Protein AF-A0A2V1IMP4-F1 (afdb_monomer)

Secondary structure (DSSP, 8-state):
-HHHHHHHHHHHHHHHSTT--HHHHHHHHHHHHHHHHHHHHTT----SS-GGGSSSHHHHHHHHHHHHHHHHHHHHHHHHHHHHHHHHHHHHHS-HHHHHHHHHHTT-

Sequence (108 aa):
MICGALAGECVIAKITVPGIDPEKLNEIIYELAELQYNALSRVNFDFPQSPKAFASAAEYNKARSAYFKAAYRKLKGEFNAHVEAIVKKMNEALPQAQKDANKAALKA

Solvent-accessible surface area (backbone atoms only — not comparable to full-atom values): 6241 Å² total; per-residue (Å²): 116,66,47,61,51,56,38,47,52,39,58,50,42,61,77,72,44,83,85,46,57,58,63,64,40,48,53,49,38,51,52,33,51,49,51,51,52,55,53,60,62,68,70,72,78,82,75,95,70,61,66,85,81,39,100,38,73,66,56,34,52,52,52,50,51,52,49,52,54,50,52,54,50,49,52,51,50,55,53,50,53,51,50,53,53,49,53,49,51,58,59,66,55,48,37,67,70,57,56,51,51,55,57,52,62,76,75,109

Organism: NCBI:txid2094150

pLDDT: mean 94.6, std 4.75, range [63.66, 97.94]

Structure (mmCIF, N/CA/C/O backbone):
data_AF-A0A2V1IMP4-F1
#
_entry.id   AF-A0A2V1IMP4-F1
#
loop_
_atom_site.group_PDB
_atom_site.id
_atom_site.type_symbol
_atom_site.label_atom_id
_atom_site.label_alt_id
_atom_site.label_comp_id
_atom_site.label_asym_id
_atom_site.label_entity_id
_atom_site.label_seq_id
_atom_site.pdbx_PDB_ins_code
_atom_site.Cartn_x
_atom_site.Cartn_y
_atom_site.Cartn_z
_atom_site.occupancy
_atom_site.B_iso_or_equiv
_atom_site.auth_seq_id
_atom_site.auth_comp_id
_atom_site.auth_asym_id
_atom_site.auth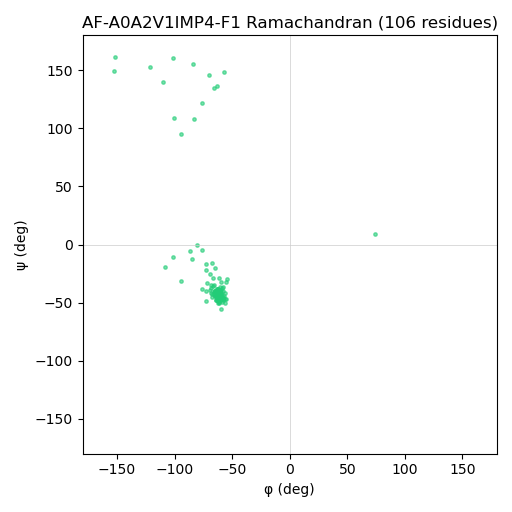_atom_id
_atom_site.pdbx_PDB_model_num
ATOM 1 N N . MET A 1 1 ? 3.412 8.648 1.113 1.00 67.25 1 MET A N 1
ATOM 2 C CA . MET A 1 1 ? 3.278 8.299 2.545 1.00 67.25 1 MET A CA 1
ATOM 3 C C . MET A 1 1 ? 1.959 7.554 2.818 1.00 67.25 1 MET A C 1
ATOM 5 O O . MET A 1 1 ? 1.282 7.856 3.786 1.00 67.25 1 MET A O 1
ATOM 9 N N . ILE A 1 2 ? 1.568 6.584 1.973 1.00 91.38 2 ILE A N 1
ATOM 10 C CA . ILE A 1 2 ? 0.247 5.923 2.087 1.00 91.38 2 ILE A CA 1
ATOM 11 C C . ILE A 1 2 ? 0.214 4.971 3.291 1.00 91.38 2 ILE A C 1
ATOM 13 O O . ILE A 1 2 ? -0.686 5.079 4.115 1.00 91.38 2 ILE A O 1
ATOM 17 N N . CYS A 1 3 ? 1.225 4.106 3.444 1.00 95.38 3 CYS A N 1
ATOM 18 C CA . CYS A 1 3 ? 1.265 3.146 4.552 1.00 95.38 3 CYS A CA 1
ATOM 19 C C . CYS A 1 3 ? 1.266 3.826 5.927 1.00 95.38 3 CYS A C 1
ATOM 21 O O . CYS A 1 3 ? 0.513 3.429 6.807 1.00 95.38 3 CYS A O 1
ATOM 23 N N . GLY A 1 4 ? 2.059 4.892 6.090 1.00 95.44 4 GLY A N 1
ATOM 24 C CA . GLY A 1 4 ? 2.104 5.661 7.336 1.00 95.44 4 GLY A CA 1
ATOM 25 C C . GLY A 1 4 ? 0.773 6.331 7.690 1.00 95.44 4 GLY A C 1
ATOM 26 O O . GLY A 1 4 ? 0.388 6.320 8.853 1.00 95.44 4 GLY A O 1
ATOM 27 N N . ALA A 1 5 ? 0.040 6.856 6.700 1.00 96.62 5 ALA A N 1
ATOM 28 C CA . ALA A 1 5 ? -1.287 7.422 6.937 1.00 96.62 5 ALA A CA 1
ATOM 29 C C . ALA A 1 5 ? -2.278 6.349 7.420 1.00 96.62 5 ALA A C 1
ATOM 31 O O . ALA A 1 5 ? -2.922 6.535 8.445 1.00 96.62 5 ALA A O 1
ATOM 32 N N . LEU A 1 6 ? -2.332 5.194 6.747 1.00 97.19 6 LEU A N 1
ATOM 33 C CA . LEU A 1 6 ? -3.212 4.084 7.140 1.00 97.19 6 LEU A CA 1
ATOM 34 C C . LEU A 1 6 ? -2.868 3.521 8.527 1.00 97.19 6 LEU A C 1
ATOM 36 O O . LEU A 1 6 ? -3.766 3.202 9.303 1.00 97.19 6 LEU A O 1
ATOM 40 N N . ALA A 1 7 ? -1.579 3.440 8.864 1.00 97.31 7 ALA A N 1
ATOM 41 C CA . ALA A 1 7 ? -1.144 3.022 10.193 1.00 97.31 7 ALA A CA 1
ATOM 42 C C . ALA A 1 7 ? -1.581 4.039 11.259 1.00 97.31 7 ALA A C 1
ATOM 44 O O . ALA A 1 7 ? -2.042 3.647 12.328 1.00 97.31 7 ALA A O 1
ATOM 45 N N . GLY A 1 8 ? -1.500 5.338 10.949 1.00 96.81 8 GLY A N 1
ATOM 46 C CA . GLY A 1 8 ? -2.026 6.409 11.796 1.00 96.81 8 GLY A CA 1
ATOM 47 C C . GLY A 1 8 ? -3.525 6.265 12.063 1.00 96.81 8 GLY A C 1
ATOM 48 O O . GLY A 1 8 ? -3.939 6.315 13.218 1.00 96.81 8 GLY A O 1
ATOM 49 N N . GLU A 1 9 ? -4.324 5.993 11.028 1.00 96.56 9 GLU A N 1
ATOM 50 C CA . GLU A 1 9 ? -5.765 5.736 11.181 1.00 96.56 9 GLU A CA 1
ATOM 51 C C . GLU A 1 9 ? -6.046 4.521 12.076 1.00 96.56 9 GLU A C 1
ATOM 53 O O . GLU A 1 9 ? -6.942 4.565 12.918 1.00 96.56 9 GLU A O 1
ATOM 58 N N . CYS A 1 10 ? -5.244 3.455 11.969 1.00 97.38 10 CYS A N 1
ATOM 59 C CA . CYS A 1 10 ? -5.345 2.309 12.877 1.00 97.38 10 CYS A CA 1
ATOM 60 C C . CYS A 1 10 ? -5.063 2.723 14.329 1.00 97.38 10 CYS A C 1
ATOM 62 O O . CYS A 1 10 ? -5.814 2.359 15.231 1.00 97.38 10 CYS A O 1
ATOM 64 N N . VAL A 1 11 ? -4.015 3.517 14.571 1.00 97.31 11 VAL A N 1
ATOM 65 C CA . VAL A 1 11 ? -3.688 4.021 15.916 1.00 97.31 11 VAL A CA 1
ATOM 66 C C . VAL A 1 11 ? -4.819 4.878 16.482 1.00 97.31 11 VAL A C 1
ATOM 68 O O . VAL A 1 11 ? -5.182 4.703 17.643 1.00 97.31 11 VAL A O 1
ATOM 71 N N . ILE A 1 12 ? -5.407 5.763 15.675 1.00 97.12 12 ILE A N 1
ATOM 72 C CA . ILE A 1 12 ? -6.546 6.586 16.095 1.00 97.12 12 ILE A CA 1
ATOM 73 C C . ILE A 1 12 ? -7.740 5.691 16.436 1.00 97.12 12 ILE A C 1
ATOM 75 O O . ILE A 1 12 ? -8.300 5.820 17.524 1.00 97.12 12 ILE A O 1
ATOM 79 N N . ALA A 1 13 ? -8.090 4.742 15.563 1.00 96.38 13 ALA A N 1
ATOM 80 C CA . ALA A 1 13 ? -9.232 3.855 15.762 1.00 96.38 13 ALA A CA 1
ATOM 81 C C . ALA A 1 13 ? -9.124 3.027 17.052 1.00 96.38 13 ALA A C 1
ATOM 83 O O . ALA A 1 13 ? -10.121 2.881 17.757 1.00 96.38 13 ALA A O 1
ATOM 84 N N . LYS A 1 14 ? -7.918 2.562 17.420 1.00 96.19 14 LYS A N 1
ATOM 85 C CA . LYS A 1 14 ? -7.667 1.864 18.699 1.00 96.19 14 LYS A CA 1
ATOM 86 C C . LYS A 1 14 ? -8.091 2.674 19.926 1.00 96.19 14 LYS A C 1
ATOM 88 O O . LYS A 1 14 ? -8.446 2.090 20.943 1.00 96.19 14 LYS A O 1
ATOM 93 N N . ILE A 1 15 ? -7.990 4.000 19.852 1.00 96.12 15 ILE A N 1
ATOM 94 C CA . ILE A 1 15 ? -8.237 4.905 20.980 1.00 96.12 15 ILE A CA 1
ATOM 95 C C . ILE A 1 15 ? -9.687 5.402 20.966 1.00 96.12 15 ILE A C 1
ATOM 97 O O . ILE A 1 15 ? -10.257 5.668 22.022 1.00 96.12 15 ILE A O 1
ATOM 101 N N . THR A 1 16 ? -10.285 5.543 19.781 1.00 95.56 16 THR A N 1
ATOM 102 C CA . THR A 1 16 ? -11.556 6.258 19.610 1.00 95.56 16 THR A CA 1
ATOM 103 C C . THR A 1 16 ? -12.758 5.368 19.311 1.00 95.56 16 THR A C 1
ATOM 105 O O . THR A 1 16 ? -13.878 5.828 19.517 1.00 95.56 16 THR A O 1
ATOM 108 N N . VAL A 1 17 ? -12.572 4.124 18.851 1.00 95.31 17 VAL A N 1
ATOM 109 C CA . VAL A 1 17 ? -13.676 3.218 18.482 1.00 95.31 17 VAL A CA 1
ATOM 110 C C . VAL A 1 17 ? -13.932 2.204 19.604 1.00 95.31 17 VAL A C 1
ATOM 112 O O . VAL A 1 17 ? -13.138 1.280 19.790 1.00 95.31 17 VAL A O 1
ATOM 115 N N . PRO A 1 18 ? -15.047 2.309 20.352 1.00 94.06 18 PRO A N 1
ATOM 116 C CA . PRO A 1 18 ? -15.345 1.375 21.432 1.00 94.06 18 PRO A CA 1
ATOM 117 C C . PRO A 1 18 ? -15.548 -0.056 20.927 1.00 94.06 18 PRO A C 1
ATOM 119 O O . PRO A 1 18 ? -16.255 -0.288 19.947 1.00 94.06 18 PRO A O 1
ATOM 122 N N . GLY A 1 19 ? -14.962 -1.028 21.630 1.00 93.88 19 GLY A N 1
ATOM 123 C CA . GLY A 1 19 ? -15.109 -2.453 21.316 1.00 93.88 19 GLY A CA 1
ATOM 124 C C . GLY A 1 19 ? -14.328 -2.926 20.088 1.00 93.88 19 GLY A C 1
ATOM 125 O O . GLY A 1 19 ? -14.531 -4.059 19.653 1.00 93.88 19 GLY A O 1
ATOM 126 N N . ILE A 1 20 ? -13.458 -2.086 19.518 1.00 95.88 20 ILE A N 1
ATOM 127 C CA . ILE A 1 20 ? -12.521 -2.513 18.478 1.00 95.88 20 ILE A CA 1
ATOM 128 C C . ILE A 1 20 ? -11.447 -3.427 19.068 1.00 95.88 20 ILE A C 1
ATOM 130 O O . ILE A 1 20 ? -11.035 -3.252 20.213 1.00 95.88 20 ILE A O 1
ATOM 134 N N . ASP A 1 21 ? -10.992 -4.396 18.279 1.00 95.88 21 ASP A N 1
ATOM 135 C CA . ASP A 1 21 ? -9.910 -5.298 18.665 1.00 95.88 21 ASP A CA 1
ATOM 136 C C . ASP A 1 21 ? -8.550 -4.630 18.381 1.00 95.88 21 ASP A C 1
ATOM 138 O O . ASP A 1 21 ? -8.180 -4.467 17.210 1.00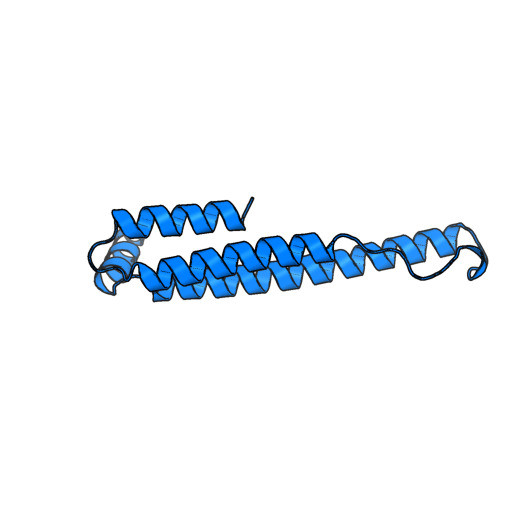 95.88 21 ASP A O 1
ATOM 142 N N . PRO A 1 22 ? -7.802 -4.203 19.416 1.00 95.00 22 PRO A N 1
ATOM 143 C CA . PRO A 1 22 ? -6.556 -3.476 19.221 1.00 95.00 22 PRO A CA 1
ATOM 144 C C . PRO A 1 22 ? -5.439 -4.344 18.637 1.00 95.00 22 PRO A C 1
ATOM 146 O O . PRO A 1 22 ? -4.551 -3.792 17.985 1.00 95.00 22 PRO A O 1
ATOM 149 N N . GLU A 1 23 ? -5.476 -5.666 18.832 1.00 96.12 23 GLU A N 1
ATOM 150 C CA . GLU A 1 23 ? -4.437 -6.565 18.324 1.00 96.12 23 GLU A CA 1
ATOM 151 C C . GLU A 1 23 ? -4.586 -6.794 16.822 1.00 96.12 23 GLU A C 1
ATOM 153 O O . GLU A 1 23 ? -3.601 -6.700 16.093 1.00 96.12 23 GLU A O 1
ATOM 158 N N . LYS A 1 24 ? -5.818 -6.915 16.315 1.00 96.12 24 LYS A N 1
ATOM 159 C CA . LYS A 1 24 ? -6.060 -6.928 14.858 1.00 96.12 24 LYS A CA 1
ATOM 160 C C . LYS A 1 24 ? -5.550 -5.666 14.169 1.00 96.12 24 LYS A C 1
ATOM 162 O O . LYS A 1 24 ? -5.040 -5.721 13.053 1.00 96.12 24 LYS A O 1
ATOM 167 N N . LEU A 1 25 ? -5.673 -4.512 14.824 1.00 97.50 25 LEU A N 1
ATOM 168 C CA . LEU A 1 25 ? -5.122 -3.267 14.292 1.00 97.50 25 LEU A CA 1
ATOM 169 C C . LEU A 1 25 ? -3.587 -3.228 14.371 1.00 97.50 25 LEU A C 1
ATOM 171 O O . LEU A 1 25 ? -2.965 -2.674 13.467 1.00 97.50 25 LEU A O 1
ATOM 175 N N . ASN A 1 26 ? -2.963 -3.835 15.388 1.00 97.44 26 ASN A N 1
ATOM 176 C CA . ASN A 1 26 ? -1.503 -3.992 15.443 1.00 97.44 26 ASN A CA 1
ATOM 177 C C . ASN A 1 26 ? -0.988 -4.855 14.285 1.00 97.44 26 ASN A C 1
ATOM 179 O O . ASN A 1 26 ? -0.034 -4.463 13.615 1.00 97.44 26 ASN A O 1
ATOM 183 N N . GLU A 1 27 ? -1.644 -5.983 14.011 1.00 97.69 27 GLU A N 1
ATOM 184 C CA . GLU A 1 27 ? -1.322 -6.852 12.873 1.00 97.69 27 GLU A CA 1
ATOM 185 C C . GLU A 1 27 ? -1.372 -6.075 11.552 1.00 97.69 27 GLU A C 1
ATOM 187 O O . GLU A 1 27 ? -0.417 -6.102 10.775 1.00 97.69 27 GLU A O 1
ATOM 192 N N . ILE A 1 28 ? -2.427 -5.282 11.342 1.00 97.94 28 ILE A N 1
ATOM 193 C CA . ILE A 1 28 ? -2.554 -4.419 10.161 1.00 97.94 28 ILE A CA 1
ATOM 194 C C . ILE A 1 28 ? -1.415 -3.387 10.078 1.00 97.94 28 ILE A C 1
ATOM 196 O O . ILE A 1 28 ? -0.883 -3.140 8.994 1.00 97.94 28 ILE A O 1
ATOM 200 N N . ILE A 1 29 ? -1.008 -2.785 11.200 1.00 97.88 29 ILE A N 1
ATOM 201 C CA . ILE A 1 29 ? 0.123 -1.843 11.236 1.00 97.88 29 ILE A CA 1
ATOM 202 C C . ILE A 1 29 ? 1.429 -2.539 10.822 1.00 97.88 29 ILE A C 1
ATOM 204 O O . ILE A 1 29 ? 2.212 -1.959 10.064 1.00 97.88 29 ILE A O 1
ATOM 208 N N . TYR A 1 30 ? 1.659 -3.779 11.262 1.00 97.69 30 TYR A N 1
ATOM 209 C CA . TYR A 1 30 ? 2.823 -4.559 10.838 1.00 97.69 30 TYR A CA 1
ATOM 210 C C . TYR A 1 30 ? 2.782 -4.894 9.345 1.00 97.69 30 TYR A C 1
ATOM 212 O O . TYR A 1 30 ? 3.788 -4.706 8.661 1.00 97.69 30 TYR A O 1
ATOM 220 N N . GLU A 1 31 ? 1.623 -5.285 8.811 1.00 97.31 31 GLU A N 1
ATOM 221 C CA . GLU A 1 31 ? 1.451 -5.517 7.371 1.00 97.31 31 GLU A CA 1
ATOM 222 C C . GLU A 1 31 ? 1.742 -4.255 6.543 1.00 97.31 31 GLU A C 1
ATOM 224 O O . GLU A 1 31 ? 2.381 -4.319 5.491 1.00 97.31 31 GLU A O 1
ATOM 229 N N . LEU A 1 32 ? 1.321 -3.079 7.019 1.00 97.44 32 LEU A N 1
ATOM 230 C CA . LEU A 1 32 ? 1.613 -1.798 6.370 1.00 97.44 32 LEU A CA 1
ATOM 231 C C . LEU A 1 32 ? 3.113 -1.473 6.376 1.00 97.44 32 LEU A C 1
ATOM 233 O O . LEU A 1 32 ? 3.637 -0.970 5.373 1.00 97.44 32 LEU A O 1
ATOM 237 N N . ALA A 1 33 ? 3.802 -1.760 7.484 1.00 96.56 33 ALA A N 1
ATOM 238 C CA . ALA A 1 33 ? 5.247 -1.590 7.598 1.00 96.56 33 ALA A CA 1
ATOM 239 C C . ALA A 1 33 ? 6.000 -2.542 6.655 1.00 96.56 33 ALA A C 1
ATOM 241 O O . ALA A 1 33 ? 6.899 -2.107 5.930 1.00 96.56 33 ALA A O 1
ATOM 242 N N . GLU A 1 34 ? 5.591 -3.810 6.600 1.00 96.25 34 GLU A N 1
ATOM 243 C CA . GLU A 1 34 ? 6.138 -4.803 5.677 1.00 96.25 34 GLU A CA 1
ATOM 244 C C . GLU A 1 34 ? 5.903 -4.403 4.214 1.00 96.25 34 GLU A C 1
ATOM 246 O O . GLU A 1 34 ? 6.836 -4.428 3.407 1.00 96.25 34 GLU A O 1
ATOM 251 N N . LEU A 1 35 ? 4.689 -3.968 3.859 1.00 95.56 35 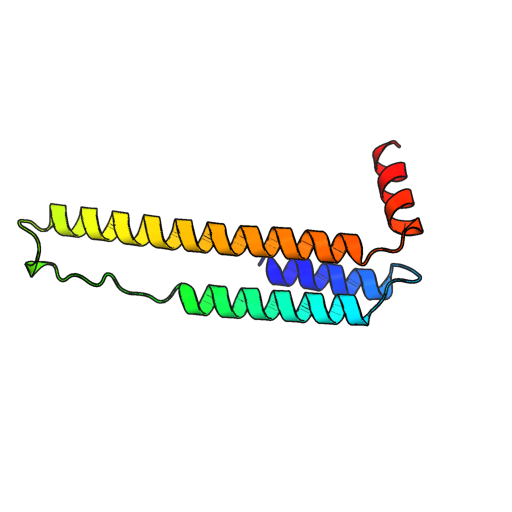LEU A N 1
ATOM 252 C CA . LEU A 1 35 ? 4.371 -3.481 2.517 1.00 95.56 35 LEU A CA 1
ATOM 253 C C . LEU A 1 35 ? 5.283 -2.315 2.118 1.00 95.56 35 LEU A C 1
ATOM 255 O O . LEU A 1 35 ? 5.802 -2.290 1.000 1.00 95.56 35 LEU A O 1
ATOM 259 N N . GLN A 1 36 ? 5.503 -1.359 3.024 1.00 94.31 36 GLN A N 1
ATOM 260 C CA . GLN A 1 36 ? 6.395 -0.231 2.769 1.00 94.31 36 GLN A CA 1
ATOM 261 C C . GLN A 1 36 ? 7.843 -0.690 2.566 1.00 94.31 36 GLN A C 1
ATOM 263 O O . GLN A 1 36 ? 8.485 -0.271 1.601 1.00 94.31 36 GLN A O 1
ATOM 268 N N . TYR A 1 37 ? 8.350 -1.556 3.444 1.00 94.50 37 TYR A N 1
ATOM 269 C CA . TYR A 1 37 ? 9.704 -2.097 3.349 1.00 94.50 37 TYR A CA 1
ATOM 270 C C . TYR A 1 37 ? 9.922 -2.854 2.030 1.00 94.50 37 TYR A C 1
ATOM 272 O O . TYR A 1 37 ? 10.875 -2.583 1.297 1.00 94.50 37 TYR A O 1
ATOM 280 N N . ASN A 1 38 ? 8.989 -3.738 1.672 1.00 92.19 38 ASN A N 1
ATOM 281 C CA . ASN A 1 38 ? 9.050 -4.538 0.452 1.00 92.19 38 ASN A CA 1
ATOM 282 C C . ASN A 1 38 ? 8.889 -3.703 -0.825 1.00 92.19 38 ASN A C 1
ATOM 284 O O . ASN A 1 38 ? 9.512 -4.000 -1.843 1.00 92.19 38 ASN A O 1
ATOM 288 N N . ALA A 1 39 ? 8.076 -2.646 -0.804 1.00 92.31 39 ALA A N 1
ATOM 289 C CA . ALA A 1 39 ? 7.976 -1.738 -1.942 1.00 92.31 39 ALA A CA 1
ATOM 290 C C . ALA A 1 39 ? 9.293 -0.978 -2.165 1.00 92.31 39 ALA A C 1
ATOM 292 O O . ALA A 1 39 ? 9.733 -0.835 -3.306 1.00 92.31 39 ALA A O 1
ATOM 293 N N . LEU A 1 40 ? 9.947 -0.537 -1.083 1.00 90.75 40 LEU A N 1
ATOM 294 C CA . LEU A 1 40 ? 11.238 0.153 -1.140 1.00 90.75 40 LEU A CA 1
ATOM 295 C C . LEU A 1 40 ? 12.380 -0.767 -1.591 1.00 90.75 40 LEU A C 1
ATOM 297 O O . LEU A 1 40 ? 13.240 -0.337 -2.355 1.00 90.75 40 LEU A O 1
ATOM 301 N N . SER A 1 41 ? 12.387 -2.039 -1.189 1.00 89.44 41 SER A N 1
ATOM 302 C CA . SER A 1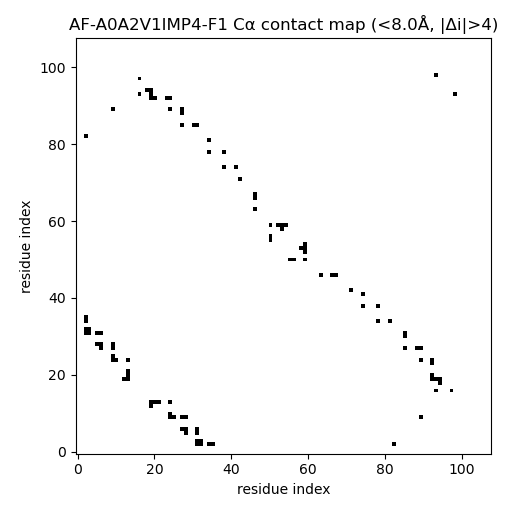 41 ? 13.411 -2.983 -1.659 1.00 89.44 41 SER A CA 1
ATOM 303 C C . SER A 1 41 ? 13.291 -3.279 -3.160 1.00 89.44 41 SER A C 1
ATOM 305 O O . SER A 1 41 ? 14.294 -3.513 -3.829 1.00 89.44 41 SER A O 1
ATOM 307 N N . ARG A 1 42 ? 12.077 -3.195 -3.721 1.00 88.62 42 ARG A N 1
ATOM 308 C CA . ARG A 1 42 ? 11.779 -3.492 -5.133 1.00 88.62 42 ARG A CA 1
ATOM 309 C C . ARG A 1 42 ? 11.964 -2.322 -6.098 1.00 88.62 42 ARG A C 1
ATOM 311 O O . ARG A 1 42 ? 11.824 -2.533 -7.300 1.00 88.62 42 ARG A O 1
ATOM 318 N N . VAL A 1 43 ? 12.259 -1.106 -5.630 1.00 88.69 43 VAL A N 1
ATOM 319 C CA . VAL A 1 43 ? 12.545 0.033 -6.533 1.00 88.69 43 VAL A CA 1
ATOM 320 C C . VAL A 1 43 ? 14.002 0.101 -6.989 1.00 88.69 43 VAL A C 1
ATOM 322 O O . VAL A 1 43 ? 14.298 0.854 -7.915 1.00 88.69 43 VAL A O 1
ATOM 325 N N . ASN A 1 44 ? 14.899 -0.670 -6.371 1.00 85.44 44 ASN A N 1
ATOM 326 C CA . ASN A 1 44 ? 16.313 -0.699 -6.728 1.00 85.44 44 ASN A CA 1
ATOM 327 C C . ASN A 1 44 ? 16.592 -1.837 -7.722 1.00 85.44 44 ASN A C 1
ATOM 329 O O . ASN A 1 44 ? 16.747 -2.990 -7.321 1.00 85.44 44 ASN A O 1
ATOM 333 N N . PHE A 1 45 ? 16.595 -1.533 -9.020 1.00 86.00 45 PHE A N 1
ATOM 334 C CA . PHE A 1 45 ? 16.876 -2.514 -10.069 1.00 86.00 45 PHE A CA 1
ATOM 335 C C . PHE A 1 45 ? 17.459 -1.861 -11.322 1.00 86.00 45 PHE A C 1
ATOM 337 O O . PHE A 1 45 ? 17.111 -0.734 -11.679 1.00 86.00 45 PHE A O 1
ATOM 344 N N . ASP A 1 46 ? 18.297 -2.619 -12.024 1.00 92.38 46 ASP A N 1
ATOM 345 C CA . ASP A 1 46 ? 18.946 -2.195 -13.259 1.00 92.38 46 ASP A CA 1
ATOM 346 C C . ASP A 1 46 ? 18.269 -2.776 -14.503 1.00 92.38 46 ASP A C 1
ATOM 348 O O . ASP A 1 46 ? 17.538 -3.772 -14.462 1.00 92.38 46 ASP A O 1
ATOM 352 N N . PHE A 1 47 ? 18.524 -2.135 -15.644 1.00 94.94 47 PHE A N 1
ATOM 353 C CA . PHE A 1 47 ? 18.171 -2.697 -16.942 1.00 94.94 47 PHE A CA 1
ATOM 354 C C . PHE A 1 47 ? 19.189 -3.793 -17.302 1.00 94.94 47 PHE A C 1
ATOM 356 O O . PHE A 1 47 ? 20.378 -3.489 -17.388 1.00 94.94 47 PHE A O 1
ATOM 363 N N . PRO A 1 48 ? 18.768 -5.051 -17.534 1.00 94.50 48 PRO A N 1
ATOM 364 C CA . PRO A 1 48 ? 19.692 -6.188 -17.601 1.00 94.50 48 PRO A CA 1
ATOM 365 C C . PRO A 1 48 ? 20.497 -6.283 -18.907 1.00 94.50 48 PRO A C 1
ATOM 367 O O . PRO A 1 48 ? 21.330 -7.176 -19.043 1.00 94.50 48 PRO A O 1
ATOM 370 N N . GLN A 1 49 ? 20.247 -5.414 -19.892 1.00 94.88 49 GLN A N 1
ATOM 371 C CA . GLN A 1 49 ? 20.904 -5.464 -21.200 1.00 94.88 49 GLN A CA 1
ATOM 372 C C . GLN A 1 49 ? 21.869 -4.292 -21.384 1.00 94.88 49 GLN A C 1
ATOM 374 O O . GLN A 1 49 ? 21.565 -3.154 -21.031 1.00 94.88 49 GLN A O 1
ATOM 379 N N . SER A 1 50 ? 23.028 -4.567 -21.986 1.00 95.06 50 SER A N 1
ATOM 380 C CA . SER A 1 50 ? 24.021 -3.536 -22.303 1.00 95.06 50 SER A CA 1
ATOM 381 C C . SER A 1 50 ? 23.707 -2.827 -23.632 1.00 95.06 50 SER A C 1
ATOM 383 O O . SER A 1 50 ? 23.111 -3.444 -24.518 1.00 95.06 50 SER A O 1
ATOM 385 N N . PRO A 1 51 ? 24.172 -1.578 -23.845 1.00 95.44 51 PRO A N 1
ATOM 386 C CA . PRO A 1 51 ? 24.006 -0.870 -25.120 1.00 95.44 51 PRO A CA 1
ATOM 387 C C . PRO A 1 51 ? 24.536 -1.630 -26.342 1.00 95.44 51 PRO A C 1
ATOM 389 O O . PRO A 1 51 ? 23.996 -1.488 -27.432 1.00 95.44 51 PRO A O 1
ATOM 392 N N . LYS A 1 52 ? 25.566 -2.469 -26.159 1.00 95.69 52 LYS A N 1
ATOM 393 C CA . LYS A 1 52 ? 26.186 -3.263 -27.232 1.00 95.69 52 LYS A CA 1
ATOM 394 C C . LYS A 1 52 ? 25.264 -4.347 -27.801 1.00 95.69 52 LYS A C 1
ATOM 396 O O . LYS A 1 52 ? 25.557 -4.880 -28.862 1.00 95.69 52 LYS A O 1
ATOM 401 N N . ALA A 1 53 ? 24.179 -4.684 -27.103 1.00 95.88 53 ALA A N 1
ATOM 402 C CA . ALA A 1 53 ? 23.195 -5.664 -27.560 1.00 95.88 53 ALA A CA 1
ATOM 403 C C . ALA A 1 53 ? 22.182 -5.092 -28.575 1.00 95.88 53 ALA A C 1
ATOM 405 O O . ALA A 1 53 ? 21.297 -5.819 -29.015 1.00 95.88 53 ALA A O 1
ATOM 406 N N . PHE A 1 54 ? 22.282 -3.806 -28.928 1.00 97.00 54 PHE A N 1
ATOM 407 C CA . PHE A 1 54 ? 21.320 -3.099 -29.776 1.00 97.00 54 PHE A CA 1
ATOM 408 C C . PHE A 1 54 ? 21.989 -2.526 -31.023 1.00 97.00 54 PHE A C 1
ATOM 410 O O . PHE A 1 54 ? 23.168 -2.175 -30.993 1.00 97.00 54 PHE A O 1
ATOM 417 N N . ALA A 1 55 ? 21.222 -2.371 -32.108 1.00 95.62 55 ALA A N 1
ATOM 418 C CA . ALA A 1 55 ? 21.750 -1.840 -33.364 1.00 95.62 55 ALA A CA 1
ATOM 419 C C . ALA A 1 55 ? 22.036 -0.331 -33.291 1.00 95.62 55 ALA A C 1
ATOM 421 O O . ALA A 1 55 ? 22.833 0.196 -34.065 1.00 95.62 55 ALA A O 1
ATOM 422 N N . SER A 1 56 ? 21.399 0.383 -32.35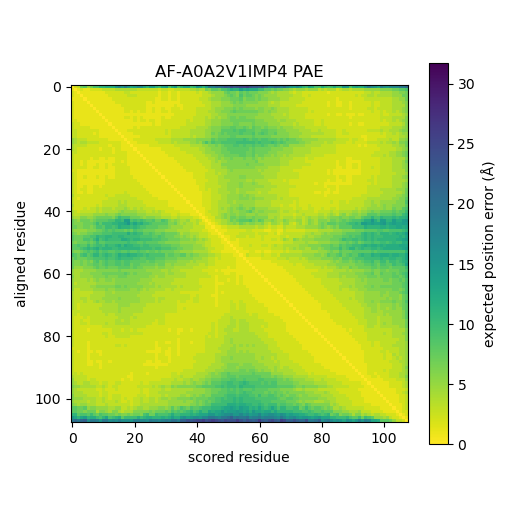7 1.00 97.69 56 SER A N 1
ATOM 423 C CA . SER A 1 56 ? 21.638 1.808 -32.129 1.00 97.69 56 SER A CA 1
ATOM 424 C C . SER A 1 56 ? 21.378 2.231 -30.683 1.00 97.69 56 SER A C 1
ATOM 426 O O . SER A 1 56 ? 20.629 1.594 -29.936 1.00 97.69 56 SER A O 1
ATOM 428 N N . ALA A 1 57 ? 21.931 3.386 -30.303 1.00 96.56 57 ALA A N 1
ATOM 429 C CA . ALA A 1 57 ? 21.639 4.016 -29.016 1.00 96.56 57 ALA A CA 1
ATOM 430 C C . ALA A 1 57 ? 20.143 4.355 -28.851 1.00 96.56 57 ALA A C 1
ATOM 432 O O . ALA A 1 57 ? 19.613 4.293 -27.741 1.00 96.56 57 ALA A O 1
ATOM 433 N N . ALA A 1 58 ? 19.449 4.689 -29.945 1.00 97.62 58 ALA A N 1
ATOM 434 C CA . ALA A 1 58 ? 18.019 4.986 -29.922 1.00 97.62 58 ALA A CA 1
ATOM 435 C C . ALA A 1 58 ? 17.187 3.751 -29.537 1.00 97.62 58 ALA A C 1
ATOM 437 O O . ALA A 1 58 ? 16.298 3.845 -28.688 1.00 97.62 58 ALA A O 1
ATOM 438 N N . GLU A 1 59 ? 17.508 2.587 -30.106 1.00 97.62 59 GLU A N 1
ATOM 439 C CA . GLU A 1 59 ? 16.848 1.322 -29.766 1.00 97.62 59 GLU A CA 1
ATOM 440 C C . GLU A 1 59 ? 17.103 0.912 -28.316 1.00 97.62 59 GLU A C 1
ATOM 442 O O . GLU A 1 59 ? 16.153 0.581 -27.603 1.00 97.62 59 GLU A O 1
ATOM 447 N N . TYR A 1 60 ? 18.353 1.020 -27.854 1.00 97.81 60 TYR A N 1
ATOM 448 C CA . TYR A 1 60 ? 18.711 0.776 -26.456 1.00 97.81 60 TYR A CA 1
ATOM 449 C C . TYR A 1 60 ? 17.896 1.658 -25.500 1.00 97.81 60 TYR A C 1
ATOM 451 O O . TYR A 1 60 ? 17.268 1.161 -24.562 1.00 97.81 60 TYR A O 1
ATOM 459 N N . ASN A 1 61 ? 17.843 2.969 -25.757 1.00 97.50 61 ASN A N 1
ATOM 460 C CA . ASN A 1 61 ? 17.110 3.911 -24.911 1.00 97.50 61 ASN A CA 1
ATOM 461 C C . ASN A 1 61 ? 15.602 3.626 -24.899 1.00 97.50 61 ASN A C 1
ATO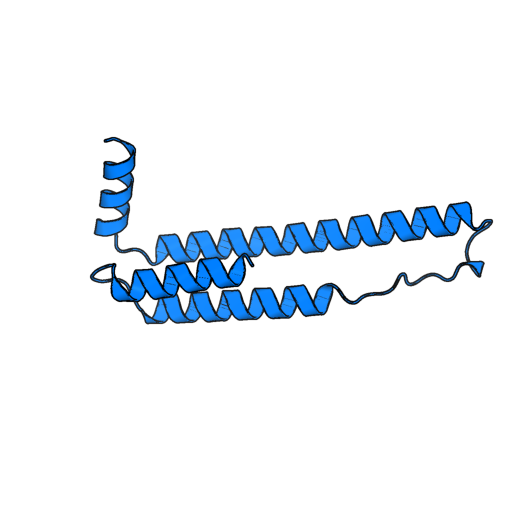M 463 O O . ASN A 1 61 ? 14.967 3.703 -23.841 1.00 97.50 61 ASN A O 1
ATOM 467 N N . LYS A 1 62 ? 15.029 3.248 -26.049 1.00 97.75 62 LYS A N 1
ATOM 468 C CA . LYS A 1 62 ? 13.620 2.848 -26.162 1.00 97.75 62 LYS A CA 1
ATOM 469 C C . LYS A 1 62 ? 13.329 1.592 -25.339 1.00 97.75 62 LYS A C 1
ATOM 471 O O . LYS A 1 62 ? 12.365 1.587 -24.572 1.00 97.75 62 LYS A O 1
ATOM 476 N N . ALA A 1 63 ? 14.163 0.558 -25.455 1.00 97.56 63 ALA A N 1
ATOM 477 C CA . ALA A 1 63 ? 14.016 -0.685 -24.701 1.00 97.56 63 ALA A CA 1
ATOM 478 C C . ALA A 1 63 ? 14.164 -0.459 -23.189 1.00 97.56 63 ALA A C 1
ATOM 480 O O . ALA A 1 63 ? 13.307 -0.881 -22.412 1.00 97.56 63 ALA A O 1
ATOM 481 N N . ARG A 1 64 ? 15.188 0.298 -22.778 1.00 96.88 64 ARG A N 1
ATOM 482 C CA . ARG A 1 64 ? 15.422 0.679 -21.381 1.00 96.88 64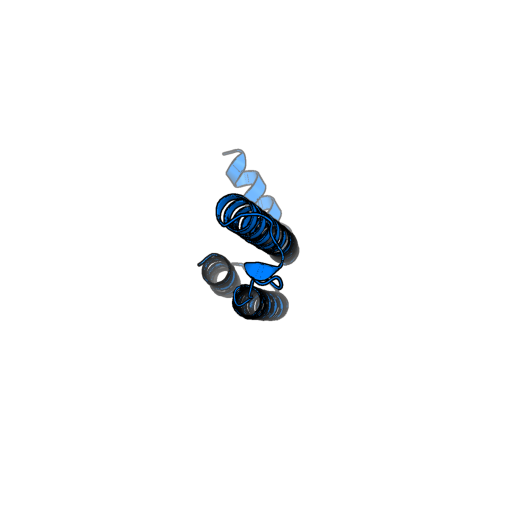 ARG A CA 1
ATOM 483 C C . ARG A 1 64 ? 14.227 1.435 -20.792 1.00 96.88 64 ARG A C 1
ATOM 485 O O . ARG A 1 64 ? 13.758 1.102 -19.707 1.00 96.88 64 ARG A O 1
ATOM 492 N N . SER A 1 65 ? 13.700 2.431 -21.508 1.00 96.94 65 SER A N 1
ATOM 493 C CA . SER A 1 65 ? 12.520 3.193 -21.072 1.00 96.94 65 SER A CA 1
ATOM 494 C C . SER A 1 65 ? 11.280 2.303 -20.931 1.00 96.94 65 SER A C 1
ATOM 496 O O . SER A 1 65 ? 10.581 2.368 -19.917 1.00 96.94 65 SER A O 1
ATOM 498 N N . ALA A 1 66 ? 11.031 1.428 -21.912 1.00 97.44 66 ALA A N 1
ATOM 499 C CA . ALA A 1 66 ? 9.918 0.486 -21.874 1.00 97.44 66 ALA A CA 1
ATOM 500 C C . ALA A 1 66 ? 10.021 -0.484 -20.685 1.00 97.44 66 ALA A C 1
ATOM 502 O O . ALA A 1 66 ? 9.020 -0.716 -20.007 1.00 97.44 66 ALA A O 1
ATOM 503 N N . TYR A 1 67 ? 11.226 -0.984 -20.394 1.00 96.00 67 TYR A N 1
ATOM 504 C CA . TYR A 1 67 ? 11.494 -1.862 -19.258 1.00 96.00 67 TYR A CA 1
ATOM 505 C C . TYR A 1 67 ? 11.155 -1.199 -17.921 1.00 96.00 67 TYR A C 1
ATOM 507 O O . TYR A 1 67 ? 10.318 -1.714 -17.180 1.00 96.00 67 TYR A O 1
ATOM 515 N N . PHE A 1 68 ? 11.723 -0.022 -17.635 1.00 95.44 68 PHE A N 1
ATOM 516 C CA . PHE A 1 68 ? 11.439 0.685 -16.382 1.00 95.44 68 PHE A CA 1
ATOM 517 C C . PHE A 1 68 ? 9.959 1.055 -16.264 1.00 95.44 68 PHE A C 1
ATOM 519 O O . PHE A 1 68 ? 9.359 0.881 -15.205 1.00 95.44 68 PHE A O 1
ATOM 526 N N . LYS A 1 69 ? 9.327 1.493 -17.361 1.00 96.25 69 LYS A N 1
ATOM 527 C CA . LYS A 1 69 ? 7.888 1.789 -17.379 1.00 96.25 69 LYS A CA 1
ATOM 528 C C . LYS A 1 69 ? 7.047 0.559 -17.026 1.00 96.25 69 LYS A C 1
ATOM 530 O O . LYS A 1 69 ? 6.085 0.686 -16.269 1.00 96.25 69 LYS A O 1
ATOM 535 N N . ALA A 1 70 ? 7.387 -0.612 -17.561 1.00 95.88 70 ALA A N 1
ATOM 536 C CA . ALA A 1 70 ? 6.696 -1.861 -17.254 1.00 95.88 70 ALA A CA 1
ATOM 537 C C . ALA A 1 70 ? 6.929 -2.296 -15.799 1.00 95.88 70 ALA A C 1
ATOM 539 O O . ALA A 1 70 ? 5.967 -2.623 -15.103 1.00 95.88 70 ALA A O 1
ATOM 540 N N . ALA A 1 71 ? 8.173 -2.228 -15.319 1.00 94.44 71 ALA A N 1
ATOM 541 C CA . ALA A 1 71 ? 8.539 -2.592 -13.955 1.00 94.44 71 ALA A CA 1
ATOM 542 C C . ALA A 1 71 ? 7.832 -1.710 -12.913 1.00 94.44 71 ALA A C 1
ATOM 544 O O . ALA A 1 71 ? 7.160 -2.230 -12.024 1.00 94.44 71 ALA A O 1
ATOM 545 N N . TYR A 1 72 ? 7.868 -0.381 -13.069 1.00 94.56 72 TYR A N 1
ATOM 546 C CA . TYR A 1 72 ? 7.160 0.527 -12.161 1.00 94.56 72 TYR A CA 1
ATOM 547 C C . TYR A 1 72 ? 5.640 0.389 -12.249 1.00 94.56 72 TYR A C 1
ATOM 549 O O . TYR A 1 72 ? 4.957 0.510 -11.232 1.00 94.56 72 TYR A O 1
ATOM 557 N N . ARG A 1 73 ? 5.086 0.109 -13.438 1.00 95.75 73 ARG A N 1
ATOM 558 C CA . ARG A 1 73 ? 3.651 -0.177 -13.576 1.00 95.75 73 ARG A CA 1
ATOM 559 C C . ARG A 1 73 ? 3.263 -1.417 -12.775 1.00 95.75 73 ARG A C 1
ATOM 561 O O . ARG A 1 73 ? 2.266 -1.366 -12.061 1.00 95.75 73 ARG A O 1
ATOM 568 N N . LYS A 1 74 ? 4.040 -2.497 -12.885 1.00 94.44 74 LYS A N 1
ATOM 569 C CA . LYS A 1 74 ? 3.812 -3.734 -12.133 1.00 94.44 74 LYS A CA 1
ATOM 570 C C . LYS A 1 74 ? 3.921 -3.486 -10.628 1.00 94.44 74 LYS A C 1
ATOM 572 O O . LYS A 1 74 ? 2.975 -3.789 -9.912 1.00 94.44 74 LYS A O 1
ATOM 577 N N . LEU A 1 75 ? 5.001 -2.840 -10.181 1.00 94.06 75 LEU A N 1
ATOM 578 C CA . LEU A 1 75 ? 5.213 -2.496 -8.772 1.00 94.06 75 LEU A CA 1
ATOM 579 C C . LEU A 1 75 ? 4.051 -1.675 -8.198 1.00 94.06 75 LEU A C 1
ATOM 581 O O . LEU A 1 75 ? 3.536 -1.994 -7.132 1.00 94.06 75 LEU A O 1
ATOM 585 N N . LYS A 1 76 ? 3.607 -0.636 -8.915 1.00 94.00 76 LYS A N 1
ATOM 586 C CA . LYS A 1 76 ? 2.467 0.189 -8.494 1.00 94.00 76 LYS A CA 1
ATOM 587 C C . LYS A 1 76 ? 1.171 -0.623 -8.427 1.00 94.00 76 LYS A C 1
ATOM 589 O O . LYS A 1 76 ? 0.384 -0.417 -7.511 1.00 94.00 76 LYS A O 1
ATOM 594 N N . GLY A 1 77 ? 0.946 -1.521 -9.388 1.00 95.31 77 GLY A N 1
ATOM 595 C CA . GLY A 1 77 ? -0.219 -2.406 -9.398 1.00 95.31 77 GLY A CA 1
ATOM 596 C C . GLY A 1 77 ? -0.252 -3.335 -8.185 1.00 95.31 77 GLY A C 1
ATOM 597 O O . GLY A 1 77 ? -1.251 -3.368 -7.475 1.00 95.31 77 GLY A O 1
ATOM 598 N N . GLU A 1 78 ? 0.858 -4.023 -7.910 1.00 94.69 78 GLU A N 1
ATOM 599 C CA . GLU A 1 78 ? 1.007 -4.914 -6.749 1.00 94.69 78 GLU A CA 1
ATOM 600 C C . GLU A 1 78 ? 0.846 -4.151 -5.427 1.00 94.69 78 GLU A C 1
ATOM 602 O O . GLU A 1 78 ? 0.084 -4.569 -4.556 1.00 94.69 78 GLU A O 1
ATOM 607 N N . PHE A 1 79 ? 1.494 -2.987 -5.304 1.00 95.44 79 PHE A N 1
ATOM 608 C CA . PHE A 1 79 ? 1.375 -2.129 -4.127 1.00 95.44 79 PHE A CA 1
ATOM 609 C C . PHE A 1 79 ? -0.077 -1.706 -3.871 1.00 95.44 79 PHE A C 1
ATOM 611 O O . PHE A 1 79 ? -0.575 -1.847 -2.757 1.00 95.44 79 PHE A O 1
ATOM 618 N N . ASN A 1 80 ? -0.772 -1.217 -4.901 1.00 95.56 80 ASN A N 1
ATOM 619 C CA . ASN A 1 80 ? -2.157 -0.769 -4.766 1.00 95.56 80 ASN A CA 1
ATOM 620 C C . ASN A 1 80 ? -3.099 -1.924 -4.405 1.00 95.56 80 ASN A C 1
ATOM 622 O O . ASN A 1 80 ? -3.955 -1.750 -3.544 1.00 95.56 80 ASN A O 1
ATOM 626 N N . ALA A 1 81 ? -2.911 -3.107 -4.999 1.00 96.31 81 ALA A N 1
ATOM 627 C CA . ALA A 1 81 ? -3.701 -4.288 -4.661 1.00 96.31 81 ALA A CA 1
ATOM 628 C C . ALA A 1 81 ? -3.535 -4.688 -3.183 1.00 96.31 81 ALA A C 1
ATOM 630 O O . ALA A 1 81 ? -4.512 -5.031 -2.517 1.00 96.31 81 ALA A O 1
ATOM 631 N N . HIS A 1 82 ? -2.315 -4.598 -2.642 1.00 95.81 82 HIS A N 1
ATOM 632 C CA . HIS A 1 82 ? -2.067 -4.852 -1.221 1.00 95.81 82 HIS A CA 1
ATOM 633 C C . HIS A 1 82 ? -2.692 -3.774 -0.326 1.00 95.81 82 HIS A C 1
ATOM 635 O O . HIS A 1 82 ? -3.306 -4.112 0.684 1.00 95.81 82 HIS A O 1
ATOM 641 N N . VAL A 1 83 ? -2.606 -2.493 -0.705 1.00 96.69 83 VAL A N 1
ATOM 642 C CA . VAL A 1 83 ? -3.293 -1.408 0.018 1.00 96.69 83 VAL A CA 1
ATOM 643 C C . VAL A 1 83 ? -4.803 -1.652 0.070 1.00 96.69 83 VAL A C 1
ATOM 645 O O . VAL A 1 83 ? -5.398 -1.551 1.139 1.00 96.69 83 VAL A O 1
ATOM 648 N N . GLU A 1 84 ? -5.431 -2.014 -1.051 1.00 96.88 84 GLU A N 1
ATOM 649 C CA . GLU A 1 84 ? -6.864 -2.328 -1.098 1.00 96.88 84 GLU A CA 1
ATOM 650 C C . GLU A 1 84 ? -7.232 -3.507 -0.188 1.00 96.88 84 GLU A C 1
ATOM 652 O O . GLU A 1 84 ? -8.257 -3.465 0.496 1.00 96.88 84 GLU A O 1
ATOM 657 N N . ALA A 1 85 ? -6.398 -4.549 -0.148 1.00 97.19 85 ALA A N 1
ATOM 658 C CA . ALA A 1 85 ? -6.592 -5.683 0.751 1.00 97.19 85 ALA A CA 1
ATOM 659 C C . ALA A 1 85 ? -6.501 -5.264 2.227 1.00 97.19 85 ALA A C 1
ATOM 661 O O . ALA A 1 85 ? -7.349 -5.654 3.029 1.00 97.19 85 ALA A O 1
ATOM 662 N N . ILE A 1 86 ? -5.530 -4.419 2.580 1.00 97.31 86 ILE A N 1
ATOM 663 C CA . ILE A 1 86 ? -5.382 -3.897 3.943 1.00 97.31 86 ILE A CA 1
ATOM 664 C C . ILE A 1 86 ? -6.583 -3.029 4.335 1.00 97.31 86 ILE A C 1
ATOM 666 O O . ILE A 1 86 ? -7.132 -3.202 5.419 1.00 97.31 86 ILE A O 1
ATOM 670 N N . VAL A 1 87 ? -7.061 -2.150 3.451 1.00 96.38 87 VAL A N 1
ATOM 671 C CA . VAL A 1 87 ? -8.254 -1.327 3.723 1.00 96.38 87 VAL A CA 1
ATOM 672 C C . VAL A 1 87 ? -9.491 -2.199 3.971 1.00 96.38 87 VAL A C 1
ATOM 674 O O . VAL A 1 87 ? -10.310 -1.879 4.834 1.00 96.38 87 VAL A O 1
ATOM 677 N N . LYS A 1 88 ? -9.634 -3.332 3.270 1.00 96.75 88 LYS A N 1
ATOM 678 C CA . LYS A 1 88 ? -10.701 -4.305 3.565 1.00 96.75 88 LYS A CA 1
ATOM 679 C C . LYS A 1 88 ? -10.559 -4.887 4.972 1.00 96.75 88 LYS A C 1
ATOM 681 O O . LYS A 1 88 ? -11.535 -4.853 5.715 1.00 96.75 88 LYS A O 1
ATOM 686 N N . LYS A 1 89 ? -9.354 -5.303 5.376 1.00 96.62 89 LYS A N 1
ATOM 687 C CA . LYS A 1 89 ? -9.080 -5.786 6.743 1.00 96.62 89 LYS A CA 1
ATOM 688 C C . LYS A 1 89 ? -9.377 -4.726 7.810 1.00 96.62 89 LYS A C 1
ATOM 690 O O . LYS A 1 89 ? -10.004 -5.033 8.819 1.00 96.62 89 LYS A O 1
ATOM 695 N N . MET A 1 90 ? -8.996 -3.468 7.568 1.00 95.81 90 MET A N 1
ATOM 696 C CA . MET A 1 90 ? -9.323 -2.344 8.458 1.00 95.81 90 MET A CA 1
ATOM 697 C C . MET A 1 90 ? -10.838 -2.203 8.642 1.00 95.81 90 MET A C 1
ATOM 699 O O . MET A 1 90 ? -11.321 -2.086 9.765 1.00 95.81 90 MET A O 1
ATOM 703 N N . ASN A 1 91 ? -11.602 -2.265 7.548 1.00 94.44 91 ASN A N 1
ATOM 704 C CA . ASN A 1 91 ? -13.061 -2.218 7.611 1.00 94.44 91 ASN A CA 1
ATOM 705 C C . ASN A 1 91 ? -13.644 -3.432 8.338 1.00 94.44 91 ASN A C 1
ATOM 707 O O . ASN A 1 91 ? -14.597 -3.292 9.098 1.00 94.44 91 ASN A O 1
ATOM 711 N N . GLU A 1 92 ? -13.096 -4.625 8.120 1.00 95.62 92 GLU A N 1
ATOM 712 C CA . GLU A 1 92 ? -13.531 -5.849 8.793 1.00 95.62 92 GLU A CA 1
ATOM 713 C C . GLU A 1 92 ? -13.330 -5.769 10.308 1.00 95.62 92 GLU A C 1
ATOM 715 O O . GLU A 1 92 ? -14.237 -6.175 11.039 1.00 95.62 92 GLU A O 1
ATOM 720 N N . ALA A 1 93 ? -12.224 -5.167 10.759 1.00 95.88 93 ALA A N 1
ATOM 721 C CA . ALA A 1 93 ? -11.900 -4.957 12.168 1.00 95.88 93 ALA A CA 1
ATOM 722 C C . ALA A 1 93 ? -12.870 -4.008 12.896 1.00 95.88 93 ALA A C 1
ATOM 724 O O . ALA A 1 93 ? -12.969 -4.068 14.122 1.00 95.88 93 ALA A O 1
ATOM 725 N N . LEU A 1 94 ? -13.615 -3.161 12.174 1.00 95.81 94 LEU A N 1
ATOM 726 C CA . LEU A 1 94 ? -14.603 -2.283 12.799 1.00 95.81 94 LEU A CA 1
ATOM 727 C C . LEU A 1 94 ? -15.758 -3.091 13.426 1.00 95.81 94 LEU A C 1
ATOM 729 O O . LEU A 1 94 ? -16.345 -3.956 12.757 1.00 95.81 94 LEU A O 1
ATOM 733 N N . PRO A 1 95 ? -16.172 -2.757 14.663 1.00 95.38 95 PRO A N 1
ATOM 734 C CA . PRO A 1 95 ? -17.388 -3.296 15.259 1.00 95.38 95 PRO A CA 1
ATOM 735 C C . PRO A 1 95 ? -18.619 -3.009 14.394 1.00 95.38 95 PRO A C 1
ATOM 737 O O . PRO A 1 95 ? -18.711 -1.964 13.744 1.00 95.38 95 PRO A O 1
ATOM 740 N N . GLN A 1 96 ? -19.603 -3.911 14.418 1.00 94.50 96 GLN A N 1
ATOM 741 C CA . GLN A 1 96 ? -20.816 -3.768 13.604 1.00 94.50 96 GLN A CA 1
ATOM 742 C C . GLN A 1 96 ? -21.559 -2.456 13.900 1.00 94.50 96 GLN A C 1
ATOM 744 O O . GLN A 1 96 ? -21.949 -1.752 12.973 1.00 94.50 96 GLN A O 1
ATOM 749 N N . ALA A 1 97 ? -21.635 -2.069 15.177 1.00 93.50 97 ALA A N 1
ATOM 750 C CA . ALA A 1 97 ? -22.218 -0.796 15.592 1.00 93.50 97 ALA A CA 1
ATOM 751 C C . ALA A 1 97 ? -21.543 0.413 14.914 1.00 93.50 97 ALA A C 1
ATOM 753 O O . ALA A 1 97 ? -22.231 1.318 14.445 1.00 93.50 97 ALA A O 1
ATOM 754 N N . GLN A 1 98 ? -20.210 0.404 14.787 1.00 94.88 98 GLN A N 1
ATOM 755 C CA . GLN A 1 98 ? -19.479 1.470 14.099 1.00 94.88 98 GLN A CA 1
ATOM 756 C C . GLN A 1 98 ? -19.738 1.454 12.586 1.00 94.88 98 GLN A C 1
ATOM 758 O O . GLN A 1 98 ? -19.903 2.508 11.974 1.00 94.88 98 GLN A O 1
ATOM 763 N N . LYS A 1 99 ? -19.816 0.268 11.967 1.00 93.44 99 LYS A N 1
ATOM 764 C CA . LYS A 1 99 ? -20.150 0.130 10.537 1.00 93.44 99 LYS A CA 1
ATOM 765 C C . LYS A 1 99 ? -21.523 0.724 10.224 1.00 93.44 99 LYS A C 1
ATOM 767 O O . LYS A 1 99 ? -21.679 1.408 9.211 1.00 93.44 99 LYS A O 1
ATOM 772 N N . ASP A 1 100 ? -22.504 0.481 11.085 1.00 94.62 100 ASP A N 1
ATOM 773 C CA . ASP A 1 100 ? -23.863 0.989 10.909 1.00 94.62 100 ASP A CA 1
ATOM 774 C C . ASP A 1 100 ? -23.944 2.498 11.168 1.00 94.62 100 ASP A C 1
ATOM 776 O O . ASP A 1 100 ? -24.566 3.212 10.377 1.00 94.62 100 ASP A O 1
ATOM 780 N N . ALA A 1 101 ? -23.229 3.003 12.180 1.00 92.75 101 ALA A N 1
ATOM 781 C CA . ALA A 1 101 ? -23.087 4.439 12.422 1.00 92.75 101 ALA A CA 1
ATOM 782 C C . ALA A 1 101 ? -22.486 5.170 11.208 1.00 92.75 101 ALA A C 1
ATOM 784 O O . ALA A 1 101 ? -23.030 6.180 10.761 1.00 92.75 101 ALA A O 1
ATOM 785 N N . ASN A 1 102 ? -21.428 4.619 10.603 1.00 91.88 102 ASN A N 1
ATOM 786 C CA . ASN A 1 102 ? -20.812 5.184 9.399 1.00 91.88 102 ASN A CA 1
ATOM 787 C C . ASN A 1 102 ? -21.797 5.227 8.215 1.00 91.88 102 ASN A C 1
ATOM 789 O O . ASN A 1 102 ? -21.865 6.222 7.497 1.00 91.88 102 ASN A O 1
ATOM 793 N N . LYS A 1 103 ? -22.597 4.168 8.010 1.00 94.06 103 LYS A N 1
ATOM 794 C CA . LYS A 1 103 ? -23.625 4.134 6.951 1.00 94.06 103 LYS A CA 1
ATOM 795 C C . LYS A 1 103 ? -24.755 5.133 7.191 1.00 94.06 103 LYS A C 1
ATOM 797 O O . LYS A 1 103 ? -25.294 5.663 6.223 1.00 94.06 103 LYS A O 1
ATOM 802 N N . ALA A 1 104 ? -25.142 5.351 8.446 1.00 93.88 104 ALA A N 1
ATOM 803 C CA . ALA A 1 104 ? -26.150 6.342 8.801 1.00 93.88 104 ALA A CA 1
ATOM 804 C C . ALA A 1 104 ? -25.642 7.767 8.532 1.00 93.88 104 ALA A C 1
ATOM 806 O O . ALA A 1 104 ? -26.362 8.553 7.925 1.00 93.88 104 ALA A O 1
ATOM 807 N N . ALA A 1 105 ? -24.385 8.060 8.884 1.00 93.12 105 ALA A N 1
ATOM 808 C CA . ALA A 1 105 ? -23.756 9.357 8.636 1.00 93.12 105 ALA A CA 1
ATOM 809 C C . ALA A 1 105 ? -23.650 9.713 7.141 1.00 93.12 105 ALA A C 1
ATOM 811 O O . ALA A 1 105 ? -23.698 10.884 6.798 1.00 93.12 105 ALA A O 1
ATOM 812 N N . LEU A 1 106 ? -23.554 8.724 6.244 1.00 89.88 106 LEU A N 1
ATOM 813 C CA . LEU A 1 106 ? -23.559 8.952 4.789 1.00 89.88 106 LEU 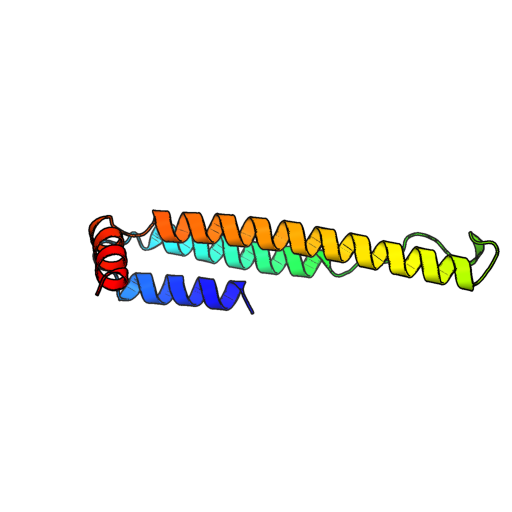A CA 1
ATOM 814 C C . LEU A 1 106 ? -24.934 9.339 4.218 1.00 89.88 106 LEU A C 1
ATOM 816 O O . LEU A 1 106 ? -25.013 9.762 3.067 1.00 89.88 106 LEU A O 1
ATOM 820 N N . LYS A 1 107 ? -26.016 9.112 4.970 1.00 84.94 107 LYS A N 1
ATOM 821 C CA . LYS A 1 107 ? -27.396 9.412 4.553 1.00 84.94 107 LYS A CA 1
ATOM 822 C C . LYS A 1 107 ? -27.938 10.708 5.162 1.00 84.94 107 LYS A C 1
ATOM 824 O O . LYS A 1 107 ? -29.036 11.110 4.780 1.00 84.94 107 LYS A O 1
ATOM 829 N N . ALA A 1 108 ? -27.226 11.275 6.133 1.00 63.66 108 ALA A N 1
ATOM 830 C CA . ALA A 1 108 ? -27.546 12.532 6.801 1.00 63.66 108 ALA A CA 1
ATOM 831 C C . ALA A 1 108 ? -26.909 13.706 6.049 1.00 63.66 108 ALA A C 1
ATOM 833 O O . ALA A 1 108 ? -27.547 14.779 6.025 1.00 63.66 108 ALA A O 1
#

Radius of gyration: 20.84 Å; Cα contacts (8 Å, |Δi|>4): 55; chains: 1; bounding box: 54×20×55 Å

Foldseek 3Di:
DLLVVLLVVLVVCLVPAPPFDNVLSVVLNVLSVVLVVVLVVQLDDDDPDDPVVDPDPVVVVVVRVVVNVVSVVVSVVVSVVSVVVSVVSVLVRHDPVVVVVVVVVVVD

Mean predicted aligned error: 4.15 Å

=== Feature glossary ===
Legend for the data blocks above and below:

— What the protein is —

The amino-acid sequence is the protein's primary structure: the linear order of residues from the N-terminus to the C-terminus, written in one-letter code. Everything else here — the 3D coordinates, the secondary structure, the domain annotations — is ultimately a consequence of this string.

Functional annotations link the protein to curated databases. InterPro entries identify conserved domains and families by matching the sequence against member-database signatures (Pfam, PROSITE, CDD, …). Gene Ontology (GO) terms describe molecular function, biological process, and cellular component in a controlled vocabulary. CATH places the structure in a hierarchical fold classification (Class/Architecture/Topology/Homologous-superfamily). The organism is the source species.

— Where its atoms are —

Atomic coordinates in PDBx/mmCIF format — the same representation the Protein Data Bank distributes. Each line of the _atom_site loop places one backbone atom in Cartesian space (units: ångströms, origin: arbitrary).

The six renders are orthographic views along the three Cartesian axes in both directions. Representation (cartoon, sticks, or surface) and color scheme (sequence-rainbow or by-chain) vary across proteins so the training set covers all the common visualization conventions.

— Local backbone conformation —

Eight-state secondary structure (DSSP): H is the canonical α-helix, G the tighter 3₁₀-helix, I the wider π-helix; E/B are β-structure, T and S are turns and bends, and '-' is everything else. DSSP derives these from the pattern of main-chain N–H···O=C hydrogen bonds, not from the sequence.

Three-state secondary structure (P-SEA) collapses the eight DSSP classes into helix (a), strand (b), and coil (c). P-SEA assigns these from Cα geometry alone — distances and angles — without requiring backbone oxygens, so it works on any Cα trace.

φ (phi) and ψ (psi) are the two rotatable backbone dihedrals per residue: φ is the C(i-1)–N–Cα–C torsion, ψ is the N–Cα–C–N(i+1) torsion, both in degrees on (−180°, 180°]. α-helical residues cluster near (−60°, −45°); β-strand residues near (−120°, +130°). A Ramachandran plot is simply a scatter of (φ, ψ) for every residue.

— Global shape and packing —

The geometric summary reports three shape descriptors. Rg (radius of gyration) measures how spread out the Cα atoms are about their centre of mass; compact globular proteins have small Rg, elongated or unfolded ones large. Cα contacts (<8 Å, |i−j|>4) count long-range residue pairs in spatial proximity — high for tightly packed folds, near zero for rods or random coil. The bounding-box extents give the protein's footprint along x, y, z in Å.

SASA measures how much of the protein is reachable by solvent. It is computed by rolling a water-sized probe over the atomic surface and summing the exposed area (Å²). Per-residue SASA distinguishes core (buried, low SASA)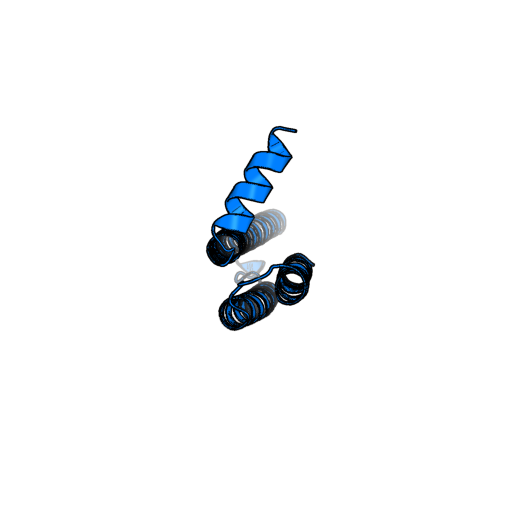 from surface (exposed, high SASA) residues; total SASA is a whole-molecule size measure.

Plot images: a contact map (which residues are close in 3D, as an N×N binary image), a Ramachandran scatter (backbone torsion angles, revealing secondary-structure composition at a glance), and — for AlphaFold structures — a PAE heatmap (pairwise prediction confidence).

— Structural neighborhood —

A 3Di character summarizes, for each residue, the relative orientation of the Cα frame of its nearest spatial neighbor. Because it encodes fold topology rather than chemistry, 3Di alignments detect remote structural similarity that sequence alignment misses.

The Foldseek neighbor list gives the closest experimentally determined structures in the PDB, ranked by structural alignment. TM-score near 1 means near-identical fold; near 0.3 means only rough topology match. This is how one finds what a novel AlphaFold prediction most resembles in the solved-structure universe.

— Confidence and disorder —

For AlphaFold models, the B-factor field carries pLDDT — the model's own estimate of local accuracy on a 0–100 scale. Regions with pLDDT<50 should be treated as essentially unmodeled; they often correspond to intrinsically disordered segments.

Crystallographic B-factors measure how much each atom's electron density is smeared out, in Å². They rise in mobile loops and surface residues and fall in the buried interior. In AlphaFold models this column is repurposed to hold pLDDT instead.

Predicted Aligned Error (PAE) is an AlphaFold confidence matrix: entry (i, j) is the expected error in the position of residue j, in ångströms, when the prediction is superimposed on the true structure at residue i. Low PAE within a block of residues means that block is internally rigid and well-predicted; high PAE between two blocks means their relative placement is uncertain even if each block individually is confident.